Protein AF-A0A2E8MHQ8-F1 (afdb_monomer_lite)

Structure (mmCIF, N/CA/C/O backbone):
data_AF-A0A2E8MHQ8-F1
#
_entry.id   AF-A0A2E8MHQ8-F1
#
loop_
_atom_site.group_PDB
_atom_site.id
_atom_site.type_symbol
_atom_site.label_atom_id
_atom_site.label_alt_id
_atom_site.label_comp_id
_atom_site.label_asym_id
_atom_site.label_entity_id
_atom_site.label_seq_id
_atom_site.pdbx_PDB_ins_code
_atom_site.Cartn_x
_atom_site.Cartn_y
_atom_site.Cartn_z
_atom_site.occupancy
_atom_site.B_iso_or_equiv
_atom_site.auth_seq_id
_atom_site.auth_comp_id
_atom_site.auth_asym_id
_atom_site.auth_atom_id
_atom_site.pdbx_PDB_model_num
ATOM 1 N N . VAL A 1 1 ? -8.931 -11.851 20.234 1.00 41.66 1 VAL A N 1
ATOM 2 C CA . VAL A 1 1 ? -7.789 -11.949 19.299 1.00 41.66 1 VAL A CA 1
ATOM 3 C C . VAL A 1 1 ? -8.271 -11.333 18.003 1.00 41.66 1 VAL A C 1
ATOM 5 O O . VAL A 1 1 ? -8.787 -12.030 17.143 1.00 41.66 1 VAL A O 1
ATOM 8 N N . GLU A 1 2 ? -8.317 -10.007 17.975 1.00 37.94 2 GLU A N 1
ATOM 9 C CA . GLU A 1 2 ? -8.882 -9.253 16.857 1.00 37.94 2 GLU A CA 1
ATOM 10 C C . GLU A 1 2 ? -7.744 -9.068 15.856 1.00 37.94 2 GLU A C 1
ATOM 12 O O . GLU A 1 2 ? -6.696 -8.537 16.208 1.00 37.94 2 GLU A O 1
ATOM 17 N N . GLY A 1 3 ? -7.878 -9.693 14.687 1.00 50.16 3 GLY A N 1
ATOM 18 C CA . GLY A 1 3 ? -6.785 -9.836 13.732 1.00 50.16 3 GLY A CA 1
ATOM 19 C C . GLY A 1 3 ? -6.436 -8.501 13.086 1.00 50.16 3 GLY A C 1
ATOM 20 O O . GLY A 1 3 ? -7.300 -7.874 12.477 1.00 50.16 3 GLY A O 1
ATOM 21 N N . ASP A 1 4 ? -5.172 -8.095 13.195 1.00 72.69 4 ASP A N 1
ATOM 22 C CA . ASP A 1 4 ? -4.646 -6.914 12.513 1.00 72.69 4 ASP A CA 1
ATOM 23 C C . ASP A 1 4 ? -4.886 -7.043 11.001 1.00 72.69 4 ASP A C 1
ATOM 25 O O . ASP A 1 4 ? -4.358 -7.944 10.343 1.00 72.69 4 ASP A O 1
ATOM 29 N N . LEU A 1 5 ? -5.708 -6.153 10.434 1.00 82.19 5 LEU A N 1
ATOM 30 C CA . LEU A 1 5 ? -5.910 -6.075 8.989 1.00 82.19 5 LEU A CA 1
ATOM 31 C C . LEU A 1 5 ? -4.568 -5.730 8.331 1.00 82.19 5 LEU A C 1
ATOM 33 O O . LEU A 1 5 ? -4.041 -4.636 8.524 1.00 82.19 5 LEU A O 1
ATOM 37 N N . VAL A 1 6 ? -4.023 -6.651 7.537 1.00 88.31 6 VAL A N 1
ATOM 38 C CA . VAL A 1 6 ? -2.808 -6.418 6.745 1.00 88.31 6 VAL A CA 1
ATOM 39 C C . VAL A 1 6 ? -3.198 -6.136 5.300 1.00 88.31 6 VAL A C 1
ATOM 41 O O . VAL A 1 6 ? -3.811 -6.977 4.642 1.00 88.31 6 VAL A O 1
ATOM 44 N N . ILE A 1 7 ? -2.807 -4.970 4.790 1.00 88.75 7 ILE A N 1
ATOM 45 C CA . ILE A 1 7 ? -3.052 -4.556 3.407 1.00 88.75 7 ILE A CA 1
ATOM 46 C C . ILE A 1 7 ? -1.725 -4.613 2.653 1.00 88.75 7 ILE A C 1
ATOM 48 O O . ILE A 1 7 ? -0.791 -3.874 2.961 1.00 88.75 7 ILE A O 1
ATOM 52 N N . ARG A 1 8 ? -1.636 -5.505 1.662 1.00 89.75 8 ARG A N 1
ATOM 53 C CA . ARG A 1 8 ? -0.488 -5.582 0.749 1.00 89.75 8 ARG A CA 1
ATOM 54 C C . ARG A 1 8 ? -0.727 -4.656 -0.434 1.00 89.75 8 ARG A C 1
ATOM 56 O O . ARG A 1 8 ? -1.761 -4.772 -1.086 1.00 89.75 8 ARG A O 1
ATOM 63 N N . ILE A 1 9 ? 0.223 -3.771 -0.708 1.00 90.81 9 ILE A N 1
ATOM 64 C CA . ILE A 1 9 ? 0.124 -2.766 -1.766 1.00 90.81 9 ILE A CA 1
ATOM 65 C C . ILE A 1 9 ? 1.344 -2.911 -2.672 1.00 90.81 9 ILE A C 1
ATOM 67 O O . ILE A 1 9 ? 2.472 -2.723 -2.230 1.00 90.81 9 ILE A O 1
ATOM 71 N N . GLU A 1 10 ? 1.119 -3.252 -3.939 1.00 89.81 10 GLU A N 1
ATOM 72 C CA . GLU A 1 10 ? 2.152 -3.157 -4.973 1.00 89.81 10 GLU A CA 1
ATOM 73 C C . GLU A 1 10 ? 2.228 -1.708 -5.444 1.00 89.81 10 GLU A C 1
ATOM 75 O O . GLU A 1 10 ? 1.229 -1.154 -5.904 1.00 89.81 10 GLU A O 1
ATOM 80 N N . HIS A 1 11 ? 3.399 -1.088 -5.328 1.00 87.62 11 HIS A N 1
ATOM 81 C CA . HIS A 1 11 ? 3.583 0.267 -5.833 1.00 87.62 11 HIS A CA 1
ATOM 82 C C . HIS A 1 11 ? 3.938 0.266 -7.329 1.00 87.62 11 HIS A C 1
ATOM 84 O O . HIS A 1 11 ? 4.476 -0.700 -7.874 1.00 87.62 11 HIS A O 1
ATOM 90 N N . GLY A 1 12 ? 3.633 1.372 -8.013 1.00 84.88 12 GLY A N 1
ATOM 91 C CA . GLY A 1 12 ? 3.977 1.573 -9.421 1.00 84.88 12 GLY A CA 1
ATOM 92 C C . GLY A 1 12 ? 5.488 1.682 -9.668 1.00 84.88 12 GLY A C 1
ATOM 93 O O . GLY A 1 12 ? 6.281 1.934 -8.754 1.00 84.88 12 GLY A O 1
ATOM 94 N N . LYS A 1 13 ? 5.900 1.506 -10.933 1.00 85.62 13 LYS A N 1
ATOM 95 C CA . LYS A 1 13 ? 7.285 1.772 -11.356 1.00 85.62 13 LYS A CA 1
ATOM 96 C C . LYS A 1 13 ? 7.624 3.250 -11.140 1.00 85.62 13 LYS A C 1
ATOM 98 O O . LYS A 1 13 ? 6.817 4.110 -11.470 1.00 85.62 13 LYS A O 1
ATOM 103 N N . GLY A 1 14 ? 8.846 3.525 -10.687 1.00 86.25 14 GLY A N 1
ATOM 104 C CA . GLY A 1 14 ? 9.385 4.887 -10.598 1.00 86.25 14 GLY A CA 1
ATOM 105 C C . GLY A 1 14 ? 9.082 5.630 -9.297 1.00 86.25 14 GLY A C 1
ATOM 106 O O . GLY A 1 14 ? 9.562 6.746 -9.151 1.00 86.25 14 GLY A O 1
ATOM 107 N N . LEU A 1 15 ? 8.354 5.017 -8.357 1.00 87.50 15 LEU A N 1
ATOM 108 C CA . LEU A 1 15 ? 8.174 5.576 -7.018 1.00 87.50 15 LEU A CA 1
ATOM 109 C C . LEU A 1 15 ? 9.442 5.408 -6.180 1.00 87.50 15 LEU A C 1
ATOM 111 O O . LEU A 1 15 ? 10.029 4.324 -6.114 1.00 87.50 15 LEU A O 1
ATOM 115 N N . THR A 1 16 ? 9.836 6.491 -5.528 1.00 89.38 16 THR A N 1
ATOM 116 C CA . THR A 1 16 ? 10.897 6.534 -4.525 1.00 89.38 16 THR A CA 1
ATOM 117 C C . THR A 1 16 ? 10.374 6.099 -3.155 1.00 89.38 16 THR A C 1
ATOM 119 O O . THR A 1 16 ? 9.177 6.159 -2.874 1.00 89.38 16 THR A O 1
ATOM 122 N N . GLU A 1 17 ? 11.278 5.711 -2.253 1.00 87.50 17 GLU A N 1
ATOM 123 C CA . GLU A 1 17 ? 10.920 5.337 -0.875 1.00 87.50 17 GLU A CA 1
ATOM 124 C C . GLU A 1 17 ? 10.203 6.473 -0.123 1.00 87.50 17 GLU A C 1
ATOM 126 O O . GLU A 1 17 ? 9.268 6.225 0.636 1.00 87.50 17 GLU A O 1
ATOM 131 N N . ASN A 1 18 ? 10.588 7.728 -0.379 1.00 91.75 18 ASN A N 1
ATOM 132 C CA . ASN A 1 18 ? 9.956 8.900 0.229 1.00 91.75 18 ASN A CA 1
ATOM 133 C C . ASN A 1 18 ? 8.505 9.082 -0.234 1.00 91.75 18 ASN A C 1
ATOM 135 O O . ASN A 1 18 ? 7.642 9.426 0.571 1.00 91.75 18 ASN A O 1
ATOM 139 N N . GLU A 1 19 ? 8.225 8.839 -1.516 1.00 91.75 19 GLU A N 1
ATOM 140 C CA . GLU A 1 19 ? 6.862 8.907 -2.054 1.00 91.75 19 GLU A CA 1
ATOM 141 C C . GLU A 1 19 ? 5.995 7.771 -1.505 1.00 91.75 19 GLU A C 1
ATOM 143 O O . GLU A 1 19 ? 4.846 8.002 -1.135 1.00 91.75 19 GLU A O 1
ATOM 148 N N . VAL A 1 20 ? 6.556 6.565 -1.363 1.00 92.06 20 VAL A N 1
ATOM 149 C CA . VAL A 1 20 ? 5.874 5.436 -0.709 1.00 92.06 20 VAL A CA 1
ATOM 150 C C . VAL A 1 20 ? 5.528 5.770 0.748 1.00 92.06 20 VAL A C 1
ATOM 152 O O . VAL A 1 20 ? 4.398 5.547 1.184 1.00 92.06 20 VAL A O 1
ATOM 155 N N . ALA A 1 21 ? 6.460 6.365 1.496 1.00 92.06 21 ALA A N 1
ATOM 156 C CA . ALA A 1 21 ? 6.221 6.778 2.877 1.00 92.06 21 ALA A CA 1
ATOM 157 C C . ALA A 1 21 ? 5.142 7.873 2.990 1.00 92.06 21 ALA A C 1
ATOM 159 O O . ALA A 1 21 ? 4.309 7.825 3.900 1.00 92.06 21 ALA A O 1
ATOM 160 N N . ALA A 1 22 ? 5.128 8.836 2.063 1.00 93.88 22 ALA A N 1
ATOM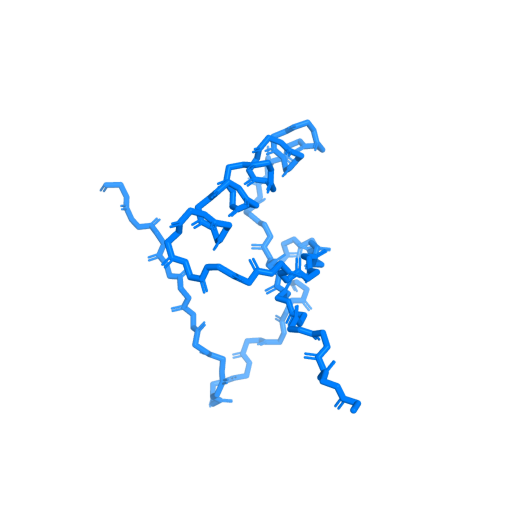 161 C CA . ALA A 1 22 ? 4.097 9.871 2.003 1.00 93.88 22 ALA A CA 1
ATOM 162 C C . ALA A 1 22 ? 2.706 9.269 1.735 1.00 93.88 22 ALA A C 1
ATOM 164 O O . ALA A 1 22 ? 1.761 9.561 2.469 1.00 93.88 22 ALA A O 1
ATOM 165 N N . LEU A 1 23 ? 2.601 8.352 0.766 1.00 92.38 23 LEU A N 1
ATOM 166 C CA . LEU A 1 23 ? 1.360 7.631 0.469 1.00 92.38 23 LEU A CA 1
ATOM 167 C C . LEU A 1 23 ? 0.865 6.824 1.674 1.00 92.38 23 LEU A C 1
ATOM 169 O O . LEU A 1 23 ? -0.327 6.824 1.976 1.00 92.38 23 LEU A O 1
ATOM 173 N N . GLU A 1 24 ? 1.762 6.156 2.403 1.00 93.44 24 GLU A N 1
ATOM 174 C CA . GLU A 1 24 ? 1.373 5.424 3.607 1.00 93.44 24 GLU A CA 1
ATOM 175 C C . GLU A 1 24 ? 0.805 6.350 4.691 1.00 93.44 24 GLU A C 1
ATOM 177 O O . GLU A 1 24 ? -0.170 5.993 5.358 1.00 93.44 24 GLU A O 1
ATOM 182 N N . ALA A 1 25 ? 1.372 7.545 4.872 1.00 93.75 25 ALA A N 1
ATOM 183 C CA . ALA A 1 25 ? 0.856 8.519 5.829 1.00 93.75 25 ALA A CA 1
ATOM 184 C C . ALA A 1 25 ? -0.572 8.970 5.473 1.00 93.75 25 ALA A C 1
ATOM 186 O O . ALA A 1 25 ? -1.434 9.025 6.360 1.00 93.75 25 ALA A O 1
ATOM 187 N N . ASP A 1 26 ? -0.836 9.214 4.189 1.00 94.31 26 ASP A N 1
ATOM 188 C CA . ASP A 1 26 ? -2.158 9.589 3.679 1.00 94.31 26 ASP A CA 1
ATOM 189 C C . ASP A 1 26 ? -3.177 8.453 3.833 1.00 94.31 26 ASP A C 1
ATOM 191 O O . ASP A 1 26 ? -4.298 8.671 4.312 1.00 94.31 26 ASP A O 1
ATOM 195 N N . LEU A 1 27 ? -2.776 7.213 3.538 1.00 92.81 27 LEU A N 1
ATOM 196 C CA . LEU A 1 27 ? -3.603 6.030 3.775 1.00 92.81 27 LEU A CA 1
ATOM 197 C C . LEU A 1 27 ? -3.919 5.877 5.267 1.00 92.81 27 LEU A C 1
ATOM 199 O O . LEU A 1 27 ? -5.086 5.790 5.650 1.00 92.81 27 LEU A O 1
ATOM 203 N N . ARG A 1 28 ? -2.911 5.933 6.146 1.00 92.75 28 ARG A N 1
ATOM 204 C CA . ARG A 1 28 ? -3.105 5.871 7.607 1.00 92.75 28 ARG A CA 1
ATOM 205 C C . ARG A 1 28 ? -4.031 6.969 8.119 1.00 92.75 28 ARG A C 1
ATOM 207 O O . ARG A 1 28 ? -4.731 6.758 9.111 1.00 92.75 28 ARG A O 1
ATOM 214 N N . ARG A 1 29 ? -4.003 8.162 7.521 1.00 93.81 29 ARG A N 1
ATOM 215 C CA . ARG A 1 29 ? -4.921 9.249 7.878 1.00 93.81 29 ARG A CA 1
ATOM 216 C C . ARG A 1 29 ? -6.353 8.873 7.514 1.00 93.81 29 ARG A C 1
ATOM 218 O O . ARG A 1 29 ? -7.202 8.901 8.399 1.00 93.81 29 ARG A O 1
ATOM 225 N N . SER A 1 30 ? -6.569 8.453 6.271 1.00 92.69 30 SER A N 1
ATOM 226 C CA . SER A 1 30 ? -7.886 8.114 5.719 1.00 92.69 30 SER A CA 1
ATOM 227 C C . SER A 1 30 ? -8.531 6.939 6.459 1.00 92.69 30 SER A C 1
ATOM 229 O O . SER A 1 30 ? -9.668 7.033 6.919 1.00 92.69 30 SER A O 1
ATOM 231 N N . PHE A 1 31 ? -7.778 5.859 6.704 1.00 90.56 31 PHE A N 1
ATOM 232 C CA . PHE A 1 31 ? -8.276 4.712 7.471 1.00 90.56 31 PHE A CA 1
ATOM 233 C C . PHE A 1 31 ? -8.661 5.101 8.905 1.00 90.56 31 PHE A C 1
ATOM 235 O O . PHE A 1 31 ? -9.743 4.748 9.379 1.00 90.56 31 PHE A O 1
ATOM 242 N N . ARG A 1 32 ? -7.839 5.908 9.584 1.00 89.56 32 ARG A N 1
ATOM 243 C CA . ARG A 1 32 ? -8.173 6.371 10.937 1.00 89.56 32 ARG A CA 1
ATOM 244 C C . ARG A 1 32 ? -9.399 7.281 10.962 1.00 89.56 32 ARG A C 1
ATOM 246 O O . ARG A 1 32 ? -10.209 7.142 11.877 1.00 89.56 32 ARG A O 1
ATOM 253 N N . SER A 1 33 ? -9.547 8.195 10.001 1.00 92.38 33 SER A N 1
ATOM 254 C CA . SER A 1 33 ? -10.660 9.152 9.989 1.00 92.38 33 SER A CA 1
ATOM 255 C C . SER A 1 33 ? -11.984 8.543 9.540 1.00 92.38 33 SER A C 1
ATOM 257 O O . SER A 1 33 ? -13.022 8.888 10.098 1.00 92.38 33 SER A O 1
ATOM 259 N N . GLU A 1 34 ? -11.962 7.647 8.554 1.00 92.88 34 GLU A N 1
ATOM 260 C CA . GLU A 1 34 ? -13.182 7.167 7.896 1.00 92.88 34 GLU A CA 1
ATOM 261 C C . GLU A 1 34 ? -13.648 5.817 8.434 1.00 92.88 34 GLU A C 1
ATOM 263 O O . GLU A 1 34 ? -14.834 5.621 8.685 1.00 92.88 34 GLU A O 1
ATOM 268 N N . THR A 1 35 ? -12.717 4.887 8.650 1.00 83.94 35 THR A N 1
ATOM 269 C CA . THR A 1 35 ? -13.043 3.494 9.003 1.00 83.94 35 THR A CA 1
ATOM 270 C C . THR A 1 35 ? -12.710 3.150 10.453 1.00 83.94 35 THR A C 1
ATOM 272 O O . THR A 1 35 ? -13.121 2.099 10.936 1.00 83.94 35 THR A O 1
ATOM 275 N N . ARG A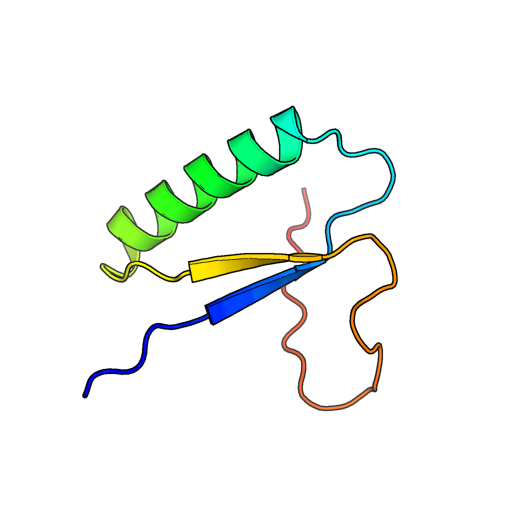 1 36 ? -12.015 4.046 11.174 1.00 88.06 36 ARG A N 1
ATOM 276 C CA . ARG A 1 36 ? -11.591 3.889 12.580 1.00 88.06 36 ARG A CA 1
ATOM 277 C C . ARG A 1 36 ? -10.786 2.614 12.851 1.00 88.06 36 ARG A C 1
ATOM 279 O O . ARG A 1 36 ? -10.732 2.146 13.985 1.00 88.06 36 ARG A O 1
ATOM 286 N N . ILE A 1 37 ? -10.131 2.081 11.826 1.00 84.81 37 ILE A N 1
ATOM 287 C CA . ILE A 1 37 ? -9.212 0.949 11.933 1.00 84.81 37 ILE A CA 1
ATOM 288 C C . ILE A 1 37 ? -7.785 1.406 11.641 1.00 84.81 37 ILE A C 1
ATOM 290 O O . ILE A 1 37 ? -7.557 2.445 11.017 1.00 84.81 37 ILE A O 1
ATOM 294 N N . ASN A 1 38 ? -6.815 0.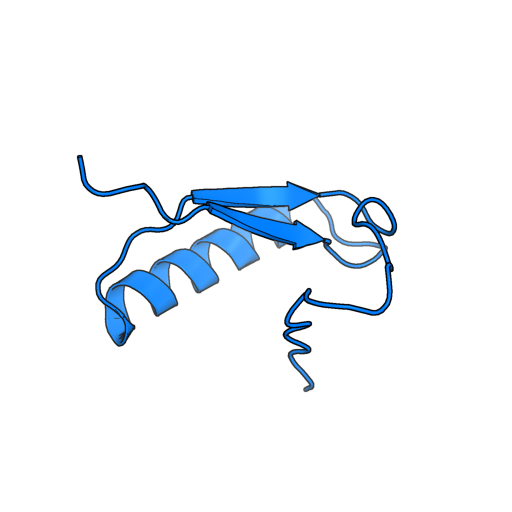623 12.103 1.00 87.44 38 ASN A N 1
ATOM 295 C CA . ASN A 1 38 ? -5.398 0.895 11.903 1.00 87.44 38 ASN A CA 1
ATOM 296 C C . ASN A 1 38 ? -4.719 -0.321 11.257 1.00 87.44 38 ASN A C 1
ATOM 298 O O . ASN A 1 38 ? -4.124 -1.129 11.970 1.00 87.44 38 ASN A O 1
ATOM 302 N N . PRO A 1 39 ? -4.855 -0.497 9.931 1.00 89.06 39 PRO A N 1
ATOM 303 C CA . PRO A 1 39 ? -4.237 -1.619 9.245 1.00 89.06 39 PRO A CA 1
ATOM 304 C C . PRO A 1 39 ? -2.711 -1.500 9.231 1.00 89.06 39 PRO A C 1
ATOM 306 O O . PRO A 1 39 ? -2.147 -0.405 9.253 1.00 89.06 39 PRO A O 1
ATOM 309 N N . THR A 1 40 ? -2.043 -2.644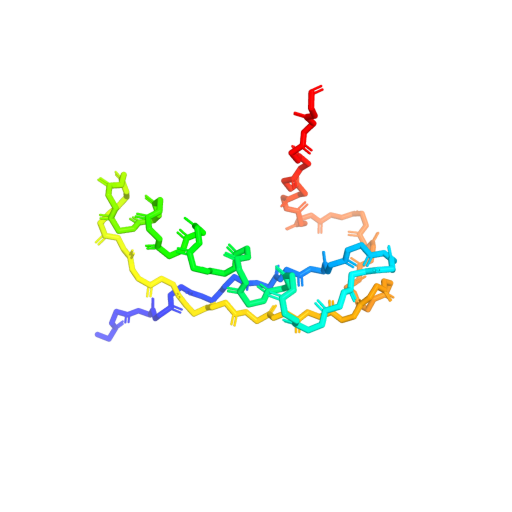 9.118 1.00 89.06 40 THR A N 1
ATOM 310 C CA . THR A 1 40 ? -0.621 -2.694 8.767 1.00 89.06 40 THR A CA 1
ATOM 311 C C . THR A 1 40 ? -0.486 -2.684 7.251 1.00 89.06 40 THR A C 1
ATOM 313 O O . THR A 1 40 ? -1.032 -3.555 6.570 1.00 89.06 40 THR A O 1
ATOM 316 N N . PHE A 1 41 ? 0.258 -1.723 6.713 1.00 90.56 41 PHE A N 1
ATOM 317 C CA . PHE A 1 41 ? 0.569 -1.671 5.288 1.00 90.56 41 PHE A CA 1
ATOM 318 C C . PHE A 1 41 ? 1.857 -2.436 5.001 1.00 90.56 41 PHE A C 1
ATOM 320 O O . PHE A 1 41 ? 2.864 -2.268 5.686 1.00 90.56 41 PHE A O 1
ATOM 327 N N . ARG A 1 42 ? 1.820 -3.289 3.977 1.00 90.75 42 ARG A N 1
ATOM 328 C CA . ARG A 1 42 ? 2.993 -3.982 3.449 1.00 90.75 42 ARG A CA 1
ATOM 329 C C . ARG A 1 42 ? 3.177 -3.590 1.993 1.00 90.75 42 ARG A C 1
ATOM 331 O O . ARG A 1 42 ? 2.432 -4.049 1.128 1.00 90.75 42 ARG A O 1
ATOM 338 N N . TRP A 1 43 ? 4.174 -2.755 1.747 1.00 90.38 43 TRP A N 1
ATOM 339 C CA . TRP A 1 43 ? 4.554 -2.348 0.403 1.00 90.38 43 TRP A CA 1
ATOM 340 C C . TRP A 1 43 ? 5.368 -3.434 -0.277 1.00 90.38 43 TRP A C 1
ATOM 342 O O . TRP A 1 43 ? 6.258 -4.035 0.323 1.00 90.38 43 TRP A O 1
ATOM 352 N N . GLU A 1 44 ? 5.032 -3.691 -1.528 1.00 89.31 44 GLU A N 1
ATOM 353 C CA . GLU A 1 44 ? 5.654 -4.709 -2.354 1.00 89.31 44 GLU A CA 1
ATOM 354 C C . GLU A 1 44 ? 6.145 -4.046 -3.651 1.00 89.31 44 GLU A C 1
ATOM 356 O O . GLU A 1 44 ? 5.478 -3.139 -4.168 1.00 89.31 44 GLU A O 1
ATOM 361 N N . PRO A 1 45 ? 7.300 -4.468 -4.190 1.00 87.12 45 PRO A N 1
ATOM 362 C CA . PRO A 1 45 ? 7.849 -3.876 -5.399 1.00 87.12 45 PRO A CA 1
ATOM 363 C C . PRO A 1 45 ? 6.945 -4.135 -6.613 1.00 87.12 45 PRO A C 1
ATOM 365 O O . PRO A 1 45 ? 6.135 -5.067 -6.595 1.00 87.12 45 PRO A O 1
ATOM 368 N N . PRO A 1 46 ? 7.099 -3.372 -7.706 1.00 85.25 46 PRO A N 1
ATOM 369 C CA . PRO A 1 46 ? 6.291 -3.561 -8.901 1.00 85.25 46 PRO A CA 1
ATOM 370 C C . PRO A 1 46 ? 6.400 -5.003 -9.422 1.00 85.25 46 PRO A C 1
ATOM 372 O O . PRO A 1 46 ? 7.497 -5.562 -9.472 1.00 85.25 46 PRO A O 1
ATOM 375 N N . PHE A 1 47 ? 5.287 -5.577 -9.886 1.00 83.31 47 PHE A N 1
ATOM 376 C CA . PHE A 1 47 ? 5.186 -6.945 -10.426 1.00 83.31 47 PHE A CA 1
ATOM 377 C C . PHE A 1 47 ? 5.506 -8.083 -9.443 1.00 83.31 47 PHE A C 1
ATOM 379 O O . PHE A 1 47 ? 5.798 -9.194 -9.885 1.00 83.31 47 PHE A O 1
ATOM 386 N N . SER A 1 48 ? 5.448 -7.841 -8.136 1.00 85.31 48 SER A N 1
ATOM 387 C CA . SER A 1 48 ? 5.705 -8.862 -7.114 1.00 85.31 48 SER A CA 1
ATOM 388 C C . SER A 1 48 ? 4.437 -9.516 -6.566 1.00 85.31 48 SER A C 1
ATOM 390 O O . SER A 1 48 ? 4.504 -10.624 -6.023 1.00 85.31 48 SER A O 1
ATOM 392 N N . LEU A 1 49 ? 3.271 -8.880 -6.720 1.00 81.44 49 LEU A N 1
ATOM 393 C CA . LEU A 1 49 ? 2.004 -9.492 -6.345 1.00 81.44 49 LEU A CA 1
ATOM 394 C C . LEU A 1 49 ? 1.522 -10.477 -7.426 1.00 81.44 49 LEU A C 1
ATOM 396 O O . LEU A 1 49 ? 1.617 -10.191 -8.625 1.00 81.44 49 LEU A O 1
ATOM 400 N N . PRO A 1 50 ? 0.969 -11.647 -7.039 1.00 77.44 50 PRO A N 1
ATOM 401 C CA . PRO A 1 50 ? 0.464 -12.617 -8.001 1.00 77.44 50 PRO A CA 1
ATOM 402 C C . PRO A 1 50 ? -0.689 -1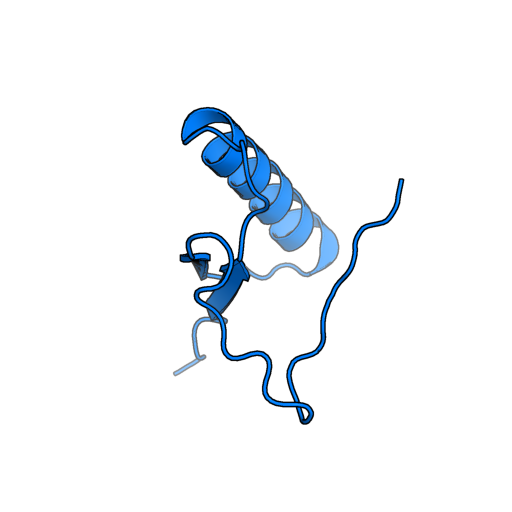2.018 -8.810 1.00 77.44 50 PRO A C 1
ATOM 404 O O . PRO A 1 50 ? -1.730 -11.677 -8.257 1.00 77.44 50 PRO A O 1
ATOM 407 N N . ARG A 1 51 ? -0.554 -11.967 -10.138 1.00 72.56 51 ARG A N 1
ATOM 408 C CA . ARG A 1 51 ? -1.630 -11.528 -11.051 1.00 72.56 51 ARG A CA 1
ATOM 409 C C . ARG A 1 51 ? -2.687 -12.608 -11.297 1.00 72.56 51 ARG A C 1
ATOM 411 O O . ARG A 1 51 ? -3.367 -12.585 -12.318 1.00 72.56 51 ARG A O 1
ATOM 418 N N . VAL A 1 52 ? -2.789 -13.592 -10.400 1.00 60.38 52 VAL A N 1
ATOM 419 C CA . VAL A 1 52 ? -3.696 -14.726 -10.569 1.00 60.38 52 VAL A CA 1
ATOM 420 C C . VAL A 1 52 ? -5.117 -14.179 -10.601 1.00 60.38 52 VAL A C 1
ATOM 422 O O . VAL A 1 52 ? -5.601 -13.609 -9.625 1.00 60.38 52 VAL A O 1
ATOM 425 N N . ALA A 1 53 ? -5.754 -14.330 -11.759 1.00 51.94 53 ALA A N 1
ATOM 426 C CA . ALA A 1 53 ? -7.126 -13.950 -12.028 1.00 51.94 53 ALA A CA 1
ATOM 427 C C . ALA A 1 53 ? -8.088 -14.779 -11.165 1.00 51.94 53 ALA A C 1
ATOM 429 O O . ALA A 1 53 ? -8.661 -15.738 -11.655 1.00 51.94 53 ALA A O 1
ATOM 430 N N . MET A 1 54 ? -8.201 -14.466 -9.871 1.00 45.06 54 MET A N 1
ATOM 431 C CA . MET A 1 54 ? -9.329 -14.773 -8.983 1.00 45.06 54 MET A CA 1
ATOM 432 C C . MET A 1 54 ? -8.985 -14.331 -7.547 1.00 45.06 54 MET A C 1
ATOM 434 O O . MET A 1 54 ? -8.086 -14.884 -6.924 1.00 45.06 54 MET A O 1
ATOM 438 N N . LYS A 1 55 ? -9.768 -13.383 -7.008 1.00 46.75 55 LYS A N 1
ATOM 439 C CA . LYS A 1 55 ? -9.830 -12.928 -5.595 1.00 46.75 55 LYS A CA 1
ATOM 440 C C . LYS A 1 55 ? -8.830 -11.884 -5.068 1.00 46.75 55 LYS A C 1
ATOM 442 O O . LYS A 1 55 ? -8.817 -11.654 -3.862 1.00 46.75 55 LYS A O 1
ATOM 447 N N . ALA A 1 56 ? -8.072 -11.175 -5.899 1.00 49.31 56 ALA A N 1
ATOM 448 C CA . ALA A 1 56 ? -7.521 -9.887 -5.464 1.00 49.31 56 ALA A CA 1
ATOM 449 C C . ALA A 1 56 ? -8.509 -8.782 -5.862 1.00 49.31 56 ALA A C 1
ATOM 451 O O . ALA A 1 56 ? -8.741 -8.572 -7.051 1.00 49.31 56 ALA A O 1
ATOM 452 N N . HIS A 1 57 ? -9.122 -8.103 -4.887 1.00 48.19 57 HIS A 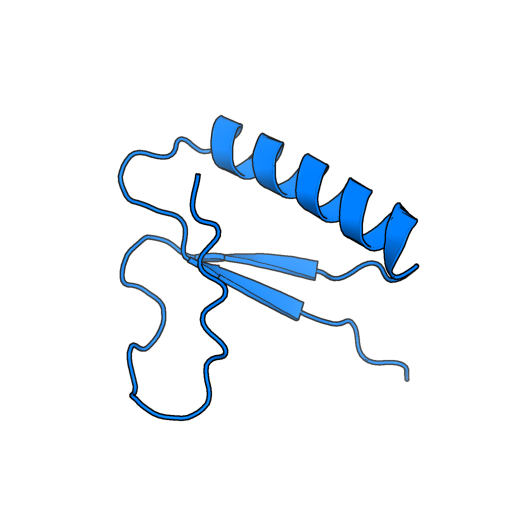N 1
ATOM 453 C CA . HIS A 1 57 ? -9.804 -6.839 -5.163 1.00 48.19 57 HIS A CA 1
ATOM 454 C C . HIS A 1 57 ? -8.721 -5.821 -5.527 1.00 48.19 57 HIS A C 1
ATOM 456 O O . HIS A 1 57 ? -8.060 -5.269 -4.652 1.00 48.19 57 HIS A O 1
ATOM 462 N N . LEU A 1 58 ? -8.484 -5.651 -6.827 1.00 48.31 58 LEU A N 1
ATOM 463 C CA . LEU A 1 58 ? -7.642 -4.587 -7.347 1.00 48.31 58 LEU A CA 1
ATOM 464 C C . LEU A 1 58 ? -8.366 -3.264 -7.079 1.00 48.31 58 LEU A C 1
ATOM 466 O O . LEU A 1 58 ? -9.438 -3.020 -7.626 1.00 48.31 58 LEU A O 1
ATOM 470 N N . LEU A 1 59 ? -7.801 -2.443 -6.199 1.00 50.03 59 LEU A N 1
ATOM 471 C CA . LEU A 1 59 ? -8.226 -1.062 -6.010 1.00 50.03 59 LEU A CA 1
ATOM 472 C C . LEU A 1 59 ? -7.362 -0.196 -6.930 1.00 50.03 59 LEU A C 1
ATOM 474 O O . LEU A 1 59 ? -6.228 0.134 -6.591 1.00 50.03 59 LEU A O 1
ATOM 478 N N . GLU A 1 60 ? -7.876 0.120 -8.117 1.00 38.47 60 GLU A N 1
ATOM 479 C CA . GLU A 1 60 ? -7.304 1.163 -8.973 1.00 38.47 60 GLU A CA 1
ATOM 480 C C . GLU A 1 60 ? -7.818 2.527 -8.501 1.00 38.47 60 GLU A C 1
ATOM 482 O O . GLU A 1 60 ? -9.024 2.769 -8.471 1.00 38.47 60 GLU A O 1
ATOM 487 N N . ILE A 1 61 ? -6.903 3.423 -8.127 1.00 41.06 61 ILE A N 1
ATOM 488 C CA . ILE A 1 61 ? -7.208 4.839 -7.903 1.00 41.06 61 ILE A CA 1
ATOM 489 C C . ILE A 1 61 ? -6.889 5.559 -9.217 1.00 41.06 61 ILE A C 1
ATOM 491 O O . ILE A 1 61 ? -5.720 5.722 -9.563 1.00 41.06 61 ILE A O 1
ATOM 495 N N . ALA A 1 62 ? -7.924 5.934 -9.969 1.00 34.16 62 ALA A N 1
ATOM 496 C CA . ALA A 1 62 ? -7.797 6.740 -11.182 1.00 34.16 62 ALA A CA 1
ATOM 497 C C . ALA A 1 62 ? -7.906 8.237 -10.848 1.00 34.16 62 ALA A C 1
ATOM 499 O O . ALA A 1 62 ? -8.705 8.622 -9.992 1.00 34.16 62 ALA A O 1
ATOM 500 N N . SER A 1 63 ? -7.086 9.051 -11.521 1.00 34.81 63 SER A N 1
ATOM 501 C CA . SER A 1 63 ? -7.119 10.521 -11.496 1.00 34.81 63 SER A CA 1
ATOM 502 C C . SER A 1 63 ? -8.294 11.093 -12.276 1.00 34.81 63 SER A C 1
ATOM 504 O O . SER A 1 63 ? -8.524 10.567 -13.391 1.00 34.81 63 SER A O 1
#

pLDDT: mean 78.06, std 19.15, range [34.16, 94.31]

Sequence (63 aa):
VEGDLVIRIEHGKGLTENEVAALEADLRRSFRSETRINPTFRWEPPFSLPRVAMKAHLLEIAS

Secondary structure (DSSP, 8-state):
-----EEEEEPPTT--HHHHHHHHHHHHHHIIIII---PEEEEE-TT-S---SSS--------

Radius of gyration: 12.89 Å; chains: 1; bounding box: 24×25×31 Å

Foldseek 3Di:
DDDAAEDEDEDDPPDDPVNVVVVVVVVQVCCCVPVVHGHHYHYDYHPPDDPPPDDDPDDDDDD

=== Feature glossary ===
The record interleaves many kinds of information about one protein. Here is each kind framed as the question it answers.

Q: Are the domains correctly placed relative to each other?
A: Predicted aligned error is AlphaFold's pairwise confidence. Unlike pLDDT (per-residue), PAE is per-residue-pair and captures whether two parts of the structure are correctly placed relative to each other. Units are ångströms of expected positional error.

Q: Which residues are in helices, strands, or loops?
A: Eight-state secondary structure (DSSP): H is the canonical α-helix, G the tighter 3₁₀-helix, I the wider π-helix; E/B are β-structure, T and S are turns and bends, and '-' is everything else. DSSP derives these from the pattern of main-chain N–H···O=C hydrogen bonds, not from the sequence.

Q: What if only a Cα trace is available?
A: P-SEA three-state annotation labels each residue as helix, strand, or coil based purely on the geometry of the Cα trace. It serves as a fallback when the full backbone (and thus DSSP) is unavailable.

Q: What are the backbone torsion angles?
A: φ (phi) and ψ (psi) are the two rotatable backbone dihedrals per residue: φ is the C(i-1)–N–Cα–C torsion, ψ is the N–Cα–C–N(i+1) torsion, both in degrees on (−180°, 180°]. α-helical residues cluster near (−60°, −45°); β-strand residues near (−120°, +130°). A Ramachandran plot is simply a scatter of (φ, ψ) for every residue.

Q: What known structures does this most resemble?
A: Structural nearest neighbors (via Foldseek easy-search vs the PDB). Reported per hit: target PDB id, E-value, and alignment TM-score. A TM-score above ~0.5 is the conventional threshold for 'same fold'.

Q: What family and function is it annotated with?
A: Database cross-references. InterPro integrates a dozen domain/family signature databases into unified entries with residue-range hits. GO terms attach function/process/location labels with evidence codes. CATH codes position the fold in a four-level structural taxonomy. Organism is the NCBI-taxonomy species name.

Q: Which residues are buried vs exposed?
A: Solvent accessibility: the surface area of each residue that a 1.4 Å water probe can touch, in Å². When only backbone atoms are present the absolute values are lower than full-atom SASA (side chains contribute most of the area) and are flagged as backbone-only.

Q: What do the diagnostic plots show?
A: Three diagnostic plots accompany the record. The Cα contact map visualizes the tertiary structure as a 2D adjacency matrix (8 Å cutoff, sequence-local contacts suppressed). The Ramachandran plot shows the distribution of backbone (φ, ψ) torsions, with points in the α and β basins reflecting secondary structure content. The PAE plot shows AlphaFold's inter-residue confidence as a color matrix.

Q: What is the amino-acid chain?
A: The amino-acid sequence is the protein's primary structure: the linear order of residues from the N-terminus to the C-terminus, written in one-letter code. Everything else here — the 3D coordinates, the secondary structure, the domain annotations — is ultimately a consequence of this string.

Q: What do the rendered images show?
A: The six renders are orthographic views along the three Cartesian axes in both directions. Representation (cartoon, sticks, or surface) and color scheme (sequence-rainbow or by-chain) vary across proteins so the training set covers all the common visualization conventions.

Q: Where is each backbone atom in 3D?
A: The mmCIF table is the protein's shape written out atom by atom. For each backbone N, Cα, C, and carbonyl O, it records an (x, y, z) coordinate triple in Å plus the residue type, chain letter, and residue number.

Q: How mobile is each atom in the crystal?
A: For experimental (PDB) structures, the B-factor (temperature factor) quantifies the positional spread of each atom in the crystal — a combination of thermal vibration and static disorder — in units of Å². High B-factors mark flexible loops or poorly resolved regions; low B-factors mark the rigid, well-ordered core.

Q: How big and how compact is the whole molecule?
A: Three whole-structure scalars: the radius of gyration (RMS distance of Cα from centroid, in Å), the count of Cα–Cα contacts (pairs closer than 8 Å and separated by more than four residues in sequence — i.e. tertiary, not local, contacts), and the bounding-box dimensions. Together they distinguish compact globular folds from extended fibres or disordered chains.

Q: What does the local fold look like, residue by residue?
A: A 3Di character summarizes, for each residue, the relative orientation of the Cα frame of its nearest spatial neighbor. Because it encodes fold topology rather than chemistry, 3Di alignments detect remote structural similarity that sequence alignment misses.

Q: How confident is the AlphaFold model at each residue?
A: For AlphaFold models, the B-factor field carries pLDDT — the model's own estimate of local accuracy on a 0–100 scale. Regions with pLDDT<50 should be treated as essentially unmodeled; they often correspond to intrinsically disordered segments.